Protein AF-A0A355RW90-F1 (afdb_monomer_lite)

Structure (mmCIF, N/CA/C/O backbone):
data_AF-A0A355RW90-F1
#
_entry.id   AF-A0A355RW90-F1
#
loop_
_atom_site.group_PDB
_atom_site.id
_atom_site.type_symbol
_atom_site.label_atom_id
_atom_site.label_alt_id
_atom_site.label_comp_id
_atom_site.label_asym_id
_atom_site.label_entity_id
_atom_site.label_seq_id
_atom_site.pdbx_PDB_ins_code
_atom_site.Cartn_x
_atom_site.Cartn_y
_atom_site.Cartn_z
_atom_site.occupancy
_atom_site.B_iso_or_equiv
_atom_site.auth_seq_id
_atom_site.auth_comp_id
_atom_site.auth_asym_id
_atom_site.auth_atom_id
_atom_site.pdbx_PDB_model_num
ATOM 1 N N . MET A 1 1 ? -19.356 8.443 -15.889 1.00 43.44 1 MET A N 1
ATOM 2 C CA . MET A 1 1 ? -18.859 8.006 -14.572 1.00 43.44 1 MET A CA 1
ATOM 3 C C . MET A 1 1 ? -17.449 8.541 -14.524 1.00 43.44 1 MET A C 1
ATOM 5 O O . MET A 1 1 ? -16.772 8.374 -15.529 1.00 43.44 1 MET A O 1
ATOM 9 N N . ASP A 1 2 ? -17.095 9.318 -13.502 1.00 48.31 2 ASP A N 1
ATOM 10 C CA . ASP A 1 2 ? -15.717 9.798 -13.361 1.00 48.31 2 ASP A CA 1
ATOM 11 C C . ASP A 1 2 ? -14.813 8.568 -13.271 1.00 48.31 2 ASP A C 1
ATOM 13 O O . ASP A 1 2 ? -14.988 7.751 -12.368 1.00 48.31 2 ASP A O 1
ATOM 17 N N . ASP A 1 3 ? -13.936 8.394 -14.258 1.00 54.47 3 ASP A N 1
ATOM 18 C CA . ASP A 1 3 ? -12.866 7.400 -14.214 1.00 54.47 3 ASP A CA 1
ATOM 19 C C . ASP A 1 3 ? -11.946 7.796 -13.054 1.00 54.47 3 ASP A C 1
ATOM 21 O O . ASP A 1 3 ? -11.122 8.703 -13.179 1.00 54.47 3 ASP A O 1
ATOM 25 N N . MET A 1 4 ? -12.146 7.182 -11.888 1.00 74.62 4 MET A N 1
ATOM 26 C CA . MET A 1 4 ? -11.221 7.306 -10.769 1.00 74.62 4 MET A CA 1
ATOM 27 C C . MET A 1 4 ? -10.007 6.438 -11.085 1.00 74.62 4 MET A C 1
ATOM 29 O O . MET A 1 4 ? -10.101 5.212 -11.131 1.00 74.62 4 MET A O 1
ATOM 33 N N . GLY A 1 5 ? -8.882 7.090 -11.365 1.00 86.81 5 GLY A N 1
ATOM 34 C CA . GLY A 1 5 ? -7.652 6.422 -11.760 1.00 86.81 5 GLY A CA 1
ATOM 35 C C . GLY A 1 5 ? -6.455 6.855 -10.930 1.00 86.81 5 GLY A C 1
ATOM 36 O O . GLY A 1 5 ? -6.422 7.953 -10.372 1.00 86.81 5 GLY A O 1
ATOM 37 N N . VAL A 1 6 ? -5.463 5.975 -10.873 1.00 93.75 6 VAL A N 1
ATOM 38 C CA . VAL A 1 6 ? -4.170 6.205 -10.232 1.00 93.75 6 VAL A CA 1
ATOM 39 C C . VAL A 1 6 ? -3.110 6.344 -11.308 1.00 93.75 6 VAL A C 1
ATOM 41 O O . VAL A 1 6 ? -2.983 5.486 -12.178 1.00 93.75 6 VAL A O 1
ATOM 44 N N . VAL A 1 7 ? -2.319 7.411 -11.217 1.00 94.81 7 VAL A N 1
ATOM 45 C CA . VAL A 1 7 ? -1.156 7.625 -12.080 1.00 94.81 7 VAL A CA 1
ATOM 46 C C . VAL A 1 7 ? 0.095 7.203 -11.325 1.00 94.81 7 VAL A C 1
ATOM 48 O O . VAL A 1 7 ? 0.410 7.764 -10.275 1.00 94.81 7 VAL A O 1
ATOM 51 N N . ILE A 1 8 ? 0.833 6.242 -11.874 1.00 96.19 8 ILE A N 1
ATOM 52 C CA . ILE A 1 8 ? 2.101 5.794 -11.300 1.00 96.19 8 ILE A CA 1
ATOM 53 C C . ILE A 1 8 ? 3.242 6.531 -11.984 1.00 96.19 8 ILE A C 1
ATOM 55 O O . ILE A 1 8 ? 3.401 6.493 -13.206 1.00 96.19 8 ILE A O 1
ATOM 59 N N . MET A 1 9 ? 4.068 7.181 -11.170 1.00 95.81 9 MET A N 1
ATOM 60 C CA . MET A 1 9 ? 5.252 7.898 -11.624 1.00 95.81 9 MET A CA 1
ATOM 61 C C . MET A 1 9 ? 6.529 7.250 -11.095 1.00 95.81 9 MET A C 1
ATOM 63 O O . MET A 1 9 ? 6.586 6.749 -9.974 1.00 95.81 9 MET A O 1
ATOM 67 N N . GLU A 1 10 ? 7.582 7.308 -11.897 1.00 95.25 10 GLU A N 1
ATOM 68 C CA . GLU A 1 10 ? 8.940 6.942 -11.517 1.00 95.25 10 GLU A CA 1
ATOM 69 C C . GLU A 1 10 ? 9.552 8.028 -10.624 1.00 95.25 10 GLU A C 1
ATOM 71 O O . GLU A 1 10 ? 9.623 9.202 -11.009 1.00 95.25 10 GLU A O 1
ATOM 76 N N . LYS A 1 11 ? 10.032 7.631 -9.447 1.00 94.50 11 LYS A N 1
ATOM 77 C CA . LYS A 1 11 ? 10.751 8.480 -8.499 1.00 94.50 11 LYS A CA 1
ATOM 78 C C . LYS A 1 11 ? 12.251 8.343 -8.730 1.00 94.50 11 LYS A C 1
ATOM 80 O O . LYS A 1 11 ? 12.814 7.255 -8.628 1.00 94.50 11 LYS A O 1
ATOM 85 N N . ASP A 1 12 ? 12.908 9.460 -9.018 1.00 87.94 12 ASP A N 1
ATOM 86 C CA . ASP A 1 12 ? 14.355 9.494 -9.193 1.00 87.94 12 ASP A CA 1
ATOM 87 C C . ASP A 1 12 ? 15.044 9.268 -7.829 1.00 87.94 12 ASP A C 1
ATOM 89 O O . ASP A 1 12 ? 14.819 10.041 -6.891 1.00 87.94 12 ASP A O 1
ATOM 93 N N . PRO A 1 13 ? 15.910 8.248 -7.689 1.00 78.81 13 PRO A N 1
ATOM 94 C CA . PRO A 1 13 ? 16.509 7.899 -6.401 1.00 78.81 13 PRO A CA 1
ATOM 95 C C . PRO A 1 13 ? 17.572 8.902 -5.926 1.00 78.81 13 PRO A C 1
ATOM 97 O O . PRO A 1 13 ? 17.932 8.907 -4.753 1.00 78.81 13 PRO A O 1
ATOM 100 N N . LYS A 1 14 ? 18.106 9.748 -6.817 1.00 81.81 14 LYS A N 1
ATOM 101 C CA . LYS A 1 14 ? 19.135 10.748 -6.487 1.00 81.81 14 LYS A CA 1
ATOM 102 C C . LYS A 1 14 ? 18.522 12.053 -6.003 1.00 81.81 14 LYS A C 1
ATOM 104 O O . LYS A 1 14 ? 19.100 12.714 -5.147 1.00 81.81 14 LYS A O 1
ATOM 109 N N . THR A 1 15 ? 17.403 12.454 -6.598 1.00 85.69 15 THR A N 1
ATOM 110 C CA . THR A 1 15 ? 16.746 13.739 -6.310 1.00 85.69 15 THR A CA 1
ATOM 111 C C . THR A 1 15 ? 15.516 13.594 -5.421 1.00 85.69 15 THR A C 1
ATOM 113 O O . THR A 1 15 ? 15.093 14.575 -4.816 1.00 85.69 15 THR A O 1
ATOM 116 N N . GLY A 1 16 ? 14.938 12.393 -5.339 1.00 84.38 16 GLY A N 1
ATOM 117 C CA . GLY A 1 16 ? 13.686 12.121 -4.634 1.00 84.38 16 GLY A CA 1
ATOM 118 C C . GLY A 1 16 ? 12.439 12.646 -5.352 1.00 84.38 16 GLY A C 1
ATO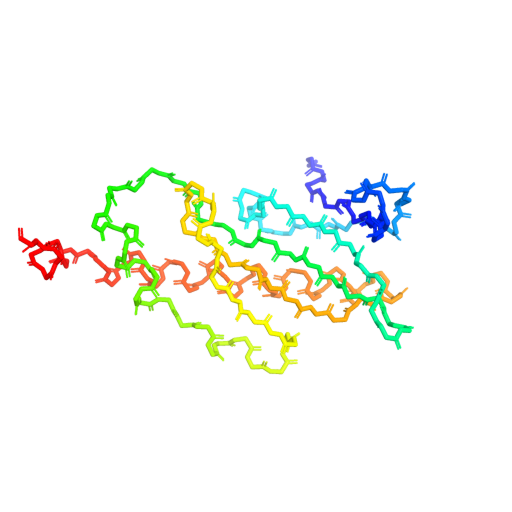M 119 O O . GLY A 1 16 ? 11.341 12.518 -4.812 1.00 84.38 16 GLY A O 1
ATOM 120 N N . LEU A 1 17 ? 12.587 13.232 -6.545 1.00 88.56 17 LEU A N 1
ATOM 121 C CA . LEU A 1 17 ? 11.499 13.838 -7.309 1.00 88.56 17 LEU A CA 1
ATOM 122 C C . LEU A 1 17 ? 10.831 12.823 -8.240 1.00 88.56 17 LEU A C 1
ATOM 124 O O . LEU A 1 17 ? 11.486 11.934 -8.787 1.00 88.56 17 LEU A O 1
ATOM 128 N N . LEU A 1 18 ? 9.527 12.999 -8.463 1.00 91.56 18 LEU A N 1
ATOM 129 C CA . LEU A 1 18 ? 8.808 12.292 -9.521 1.00 91.56 18 LEU A CA 1
ATOM 130 C C . LEU A 1 18 ? 9.268 12.825 -10.880 1.00 91.56 18 LEU A C 1
ATOM 132 O O . LEU A 1 18 ? 9.381 14.036 -11.077 1.00 91.56 18 LEU A O 1
ATOM 136 N N . SER A 1 19 ? 9.572 11.914 -11.797 1.00 87.75 19 SER A N 1
ATOM 137 C CA . SER A 1 19 ? 10.307 12.224 -13.026 1.00 87.75 19 SER A CA 1
ATOM 138 C C . SER A 1 19 ? 9.511 11.930 -14.294 1.00 87.75 19 SER A C 1
ATOM 140 O O . SER A 1 19 ? 9.494 12.749 -15.214 1.00 87.75 19 SER A O 1
ATOM 142 N N . ARG A 1 20 ? 8.852 10.768 -14.351 1.00 90.12 20 ARG A N 1
ATOM 143 C CA . ARG A 1 20 ? 8.192 10.254 -15.551 1.00 90.12 20 ARG A CA 1
ATOM 144 C C . ARG A 1 20 ? 6.958 9.437 -15.189 1.00 90.12 20 ARG A C 1
ATOM 146 O O . ARG A 1 20 ? 7.024 8.592 -14.305 1.00 90.12 20 ARG A O 1
ATOM 153 N N . GLU A 1 21 ? 5.86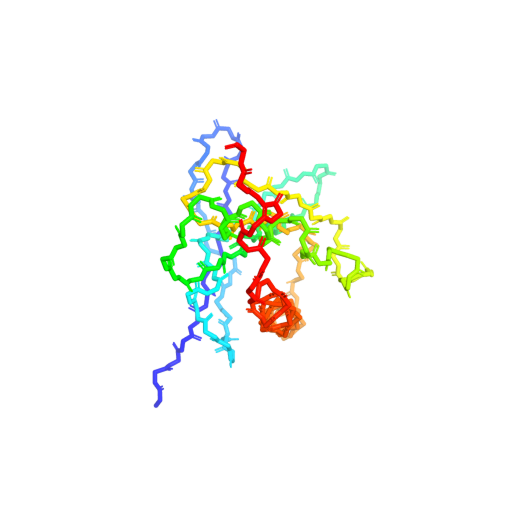6 9.655 -15.910 1.00 94.56 21 GLU A N 1
ATOM 154 C CA . GLU A 1 21 ? 4.677 8.801 -15.856 1.00 94.56 21 GLU A CA 1
ATOM 155 C C . GLU A 1 21 ? 4.966 7.436 -16.490 1.00 94.56 21 GLU A C 1
ATOM 157 O O . GLU A 1 21 ? 5.515 7.359 -17.592 1.00 94.56 21 GLU A O 1
ATOM 162 N N . LEU A 1 22 ? 4.620 6.367 -15.773 1.00 95.00 22 LEU A N 1
ATOM 163 C CA . LEU A 1 22 ? 4.761 4.988 -16.236 1.00 95.00 22 LEU A CA 1
ATOM 164 C C . LEU A 1 22 ? 3.435 4.400 -16.718 1.00 95.00 22 LEU A C 1
ATOM 166 O O . LEU A 1 22 ? 3.453 3.567 -17.614 1.00 95.00 22 LEU A O 1
ATOM 170 N N . GLY A 1 23 ? 2.313 4.836 -16.144 1.00 93.62 23 GLY A N 1
ATOM 171 C CA . GLY A 1 23 ? 0.982 4.395 -16.543 1.00 93.62 23 GLY A CA 1
ATOM 172 C C . GLY A 1 23 ? -0.118 5.028 -15.697 1.00 93.62 23 GLY A C 1
ATOM 173 O O . GLY A 1 23 ? 0.149 5.603 -14.636 1.00 93.62 23 GLY A O 1
ATOM 174 N N . SER A 1 24 ? -1.349 4.895 -16.182 1.00 94.38 24 SER A N 1
ATOM 175 C CA . SER A 1 24 ? -2.573 5.324 -15.512 1.00 94.38 24 SER A CA 1
ATOM 176 C C . SER A 1 24 ? -3.553 4.157 -15.499 1.00 94.38 24 SER A C 1
ATOM 178 O O . SER A 1 24 ? -3.796 3.557 -16.546 1.00 94.38 24 SER A O 1
ATOM 180 N N . TYR A 1 25 ? -4.084 3.834 -14.324 1.00 95.81 25 TYR A N 1
ATOM 181 C CA . TYR A 1 25 ? -4.849 2.610 -14.083 1.00 95.81 25 TYR A CA 1
ATOM 182 C C . TYR A 1 25 ? -6.197 2.931 -13.456 1.00 95.81 25 TYR A C 1
ATOM 184 O O . TYR A 1 25 ? -6.282 3.806 -12.591 1.00 95.81 25 TYR A O 1
ATOM 192 N N . HIS A 1 26 ? -7.243 2.214 -13.859 1.00 95.44 26 HIS A N 1
ATOM 193 C CA . HIS A 1 26 ? -8.575 2.358 -13.289 1.00 95.44 26 HIS A CA 1
ATOM 194 C C . HIS A 1 26 ? -8.675 1.656 -11.931 1.00 95.44 26 HIS A C 1
ATOM 196 O O . HIS A 1 26 ? -8.292 0.493 -11.777 1.00 95.44 26 HIS A O 1
ATOM 202 N N . ILE A 1 27 ? -9.243 2.346 -10.942 1.00 94.75 27 ILE A N 1
ATOM 203 C CA . ILE A 1 27 ? -9.419 1.817 -9.591 1.00 94.75 27 ILE A CA 1
ATOM 204 C C . ILE A 1 27 ? -10.904 1.627 -9.288 1.00 94.75 27 ILE A C 1
ATOM 206 O O . ILE A 1 27 ? -11.703 2.556 -9.351 1.00 94.75 27 ILE A O 1
ATOM 210 N N . ASN A 1 28 ? -11.261 0.403 -8.898 1.00 93.56 28 ASN A N 1
ATOM 211 C CA . ASN A 1 28 ? -12.626 0.003 -8.548 1.00 93.56 28 ASN A CA 1
ATOM 212 C C . ASN A 1 28 ? -12.954 0.190 -7.053 1.00 93.56 28 ASN A C 1
ATOM 214 O O . ASN A 1 28 ? -14.056 -0.147 -6.614 1.00 93.56 28 ASN A O 1
ATOM 218 N N . TYR A 1 29 ? -11.997 0.682 -6.265 1.00 92.19 29 TYR A N 1
ATOM 219 C CA . TYR A 1 29 ? -12.097 0.886 -4.819 1.00 92.19 29 TYR A CA 1
ATOM 220 C C . TYR A 1 29 ? -11.963 2.370 -4.455 1.00 92.19 29 TYR A C 1
ATOM 222 O O . TYR A 1 29 ? -11.767 3.224 -5.316 1.00 92.19 29 TYR A O 1
ATOM 230 N N . ASP A 1 30 ? -12.116 2.689 -3.171 1.00 92.38 30 ASP A N 1
ATOM 231 C CA . ASP A 1 30 ? -11.963 4.059 -2.687 1.00 92.38 30 ASP A CA 1
ATOM 232 C C . ASP A 1 30 ? -10.507 4.525 -2.843 1.00 92.38 30 ASP A C 1
ATOM 234 O O . ASP A 1 30 ? -9.604 3.958 -2.229 1.00 92.38 30 ASP A O 1
ATOM 238 N N . LEU A 1 31 ? -10.281 5.568 -3.649 1.00 92.88 31 LEU A N 1
ATOM 239 C CA . LEU A 1 31 ? -8.957 6.166 -3.844 1.00 92.88 31 LEU A CA 1
ATOM 240 C C . LEU A 1 31 ? -8.363 6.733 -2.548 1.00 92.88 31 LEU A C 1
ATOM 242 O O . LEU A 1 31 ? -7.146 6.843 -2.454 1.00 92.88 31 LEU A O 1
ATOM 246 N N . ASN A 1 32 ? -9.184 7.049 -1.539 1.00 94.88 32 ASN A N 1
ATOM 247 C CA . ASN A 1 32 ? -8.693 7.512 -0.236 1.00 94.88 32 ASN A CA 1
ATOM 248 C C . ASN A 1 32 ? -7.978 6.413 0.568 1.00 94.88 32 ASN A C 1
ATOM 250 O O . ASN A 1 32 ? -7.456 6.695 1.642 1.00 94.88 32 ASN A O 1
ATOM 254 N N . LEU A 1 33 ? -7.967 5.171 0.073 1.00 96.38 33 LEU A N 1
ATOM 255 C CA . LEU A 1 33 ? -7.146 4.088 0.612 1.00 96.38 33 LEU A CA 1
ATOM 256 C C . LEU A 1 33 ? -5.681 4.178 0.164 1.00 96.38 33 LEU A C 1
ATOM 258 O O . LEU A 1 33 ? -4.860 3.419 0.666 1.00 96.38 33 LEU A O 1
ATOM 262 N N . ILE A 1 34 ? -5.343 5.083 -0.761 1.00 96.88 34 ILE A N 1
ATOM 263 C CA . ILE A 1 34 ? -3.975 5.312 -1.234 1.00 96.88 34 ILE A CA 1
ATOM 264 C C . ILE A 1 34 ? -3.523 6.699 -0.777 1.00 96.88 34 ILE A C 1
ATOM 266 O O . ILE A 1 34 ? -4.054 7.709 -1.235 1.00 96.88 34 ILE A O 1
ATOM 270 N N . ASP A 1 35 ? -2.503 6.755 0.079 1.00 95.69 35 ASP A N 1
ATOM 271 C CA . ASP A 1 35 ? -1.841 8.013 0.458 1.00 95.69 35 ASP A CA 1
ATOM 272 C C . ASP A 1 35 ? -0.902 8.494 -0.659 1.00 95.69 35 ASP A C 1
ATOM 274 O O . ASP A 1 35 ? -0.975 9.628 -1.139 1.00 95.69 35 ASP A O 1
ATOM 278 N N . LYS A 1 36 ? -0.015 7.606 -1.117 1.00 94.69 36 LYS A N 1
ATOM 279 C CA . LYS A 1 36 ? 0.947 7.889 -2.186 1.00 94.69 36 LYS A CA 1
ATOM 280 C C . LYS A 1 36 ? 1.387 6.611 -2.882 1.00 94.69 36 LYS A C 1
ATOM 282 O O . LYS A 1 36 ? 1.483 5.555 -2.268 1.00 94.69 36 LYS A O 1
ATOM 287 N N . ILE A 1 37 ? 1.706 6.719 -4.167 1.00 97.19 37 ILE A N 1
ATOM 288 C CA . ILE A 1 37 ? 2.215 5.604 -4.965 1.00 97.19 37 ILE A CA 1
ATOM 289 C C . ILE A 1 37 ? 3.256 6.087 -5.971 1.00 97.19 37 ILE A C 1
ATOM 291 O O . ILE A 1 37 ? 3.084 7.117 -6.626 1.00 97.19 37 ILE A O 1
ATOM 295 N N . PHE A 1 38 ? 4.368 5.365 -6.076 1.00 97.31 38 PHE A N 1
ATOM 296 C CA . PHE A 1 38 ? 5.441 5.656 -7.027 1.00 97.31 38 PHE A CA 1
ATOM 297 C C . PHE A 1 38 ? 6.310 4.424 -7.276 1.00 97.31 38 PHE A C 1
ATOM 299 O O . PHE A 1 38 ? 6.328 3.485 -6.487 1.00 97.31 38 PHE A O 1
ATOM 306 N N . VAL A 1 39 ? 7.084 4.444 -8.358 1.00 97.50 39 VAL A N 1
ATOM 307 C CA . VAL A 1 39 ? 8.042 3.381 -8.686 1.00 97.50 39 VAL A CA 1
ATOM 308 C C . VAL A 1 39 ? 9.468 3.831 -8.409 1.00 97.50 39 VAL A C 1
ATOM 310 O O . VAL A 1 39 ? 9.860 4.929 -8.800 1.00 97.50 39 VAL A O 1
ATOM 313 N N . THR A 1 40 ? 10.259 2.971 -7.778 1.00 95.69 40 THR A N 1
ATOM 314 C CA . THR A 1 40 ? 11.714 3.105 -7.644 1.00 95.69 40 THR A CA 1
ATOM 315 C C . THR A 1 40 ? 12.417 2.061 -8.502 1.00 95.69 40 THR A C 1
ATOM 317 O O . THR A 1 40 ? 11.855 1.017 -8.828 1.00 95.69 40 THR A O 1
ATOM 320 N N . PHE A 1 41 ? 13.659 2.350 -8.894 1.00 92.00 41 PHE A N 1
ATOM 321 C CA . PHE A 1 41 ? 14.508 1.387 -9.588 1.00 92.00 41 PHE A CA 1
ATOM 322 C C . PHE A 1 41 ? 15.543 0.817 -8.621 1.00 92.00 41 PHE A C 1
ATOM 324 O O . PHE A 1 41 ? 16.458 1.524 -8.192 1.00 92.00 41 PHE A O 1
ATOM 331 N N . GLU A 1 42 ? 15.399 -0.457 -8.282 1.00 90.69 42 GLU A N 1
ATOM 332 C CA . GLU A 1 42 ? 16.187 -1.135 -7.259 1.00 90.69 42 GLU A CA 1
ATOM 333 C C . GLU A 1 42 ? 16.799 -2.401 -7.832 1.00 90.69 42 GLU A C 1
ATOM 335 O O . GLU A 1 42 ? 16.113 -3.231 -8.409 1.00 90.69 42 GLU A O 1
ATOM 340 N N . ASN A 1 43 ? 18.122 -2.534 -7.720 1.00 88.19 43 ASN A N 1
ATOM 341 C CA . ASN A 1 43 ? 18.872 -3.696 -8.214 1.00 88.19 43 ASN A CA 1
ATOM 342 C C . ASN A 1 43 ? 18.631 -4.080 -9.690 1.00 88.19 43 ASN A C 1
ATOM 344 O O . ASN A 1 43 ? 18.979 -5.185 -10.091 1.00 88.19 43 ASN A O 1
ATOM 348 N N . GLY A 1 44 ? 18.119 -3.169 -10.522 1.00 88.50 44 GLY A N 1
ATOM 349 C CA . GLY A 1 44 ? 17.794 -3.465 -11.920 1.00 88.50 44 GLY A CA 1
ATOM 350 C C . GLY A 1 44 ? 16.302 -3.653 -12.202 1.00 88.50 44 GLY A C 1
ATOM 351 O O . GLY A 1 44 ? 15.937 -3.816 -13.365 1.00 88.50 44 GLY A O 1
ATOM 352 N N . GLU A 1 45 ? 15.457 -3.608 -11.175 1.00 93.19 45 GLU A N 1
ATOM 353 C CA . GLU A 1 45 ? 14.028 -3.906 -11.243 1.00 93.19 45 GLU A CA 1
ATOM 354 C C . GLU A 1 45 ? 13.197 -2.689 -10.821 1.00 93.19 45 GLU A C 1
ATOM 356 O O . GLU A 1 45 ? 13.634 -1.844 -10.036 1.00 93.19 45 GLU A O 1
ATOM 361 N N . LYS A 1 46 ? 11.997 -2.565 -11.394 1.00 95.56 46 LYS A N 1
ATOM 362 C CA . LYS A 1 46 ? 11.042 -1.510 -11.051 1.00 95.56 46 LYS A CA 1
ATOM 363 C C . LYS A 1 46 ? 10.160 -2.006 -9.911 1.00 95.56 46 LYS A C 1
ATOM 365 O O . LYS A 1 46 ? 9.363 -2.918 -10.116 1.00 95.56 46 LYS A O 1
ATOM 370 N N . ILE A 1 47 ? 10.268 -1.373 -8.751 1.00 97.56 47 ILE A N 1
ATOM 371 C CA . ILE A 1 47 ? 9.475 -1.705 -7.569 1.00 97.56 47 ILE A CA 1
ATOM 372 C C . ILE A 1 47 ? 8.442 -0.612 -7.342 1.00 97.56 47 ILE A C 1
ATOM 374 O O . ILE A 1 47 ? 8.779 0.569 -7.255 1.00 97.56 47 ILE A O 1
ATOM 378 N N . VAL A 1 48 ? 7.178 -1.005 -7.257 1.00 98.19 48 VAL A N 1
ATOM 379 C CA . VAL A 1 48 ? 6.073 -0.135 -6.860 1.00 98.19 48 VAL A CA 1
ATOM 380 C C . VAL A 1 48 ? 6.110 -0.000 -5.347 1.00 98.19 48 VAL A C 1
ATOM 382 O O . VAL A 1 48 ? 6.235 -0.993 -4.639 1.00 98.19 48 VAL A O 1
ATOM 385 N N . ASN A 1 49 ? 6.019 1.234 -4.870 1.00 98.00 49 ASN A N 1
ATOM 386 C CA . ASN A 1 49 ? 5.898 1.596 -3.467 1.00 98.00 49 ASN A CA 1
ATOM 387 C C . ASN A 1 49 ? 4.531 2.259 -3.322 1.00 98.00 49 ASN A C 1
ATOM 389 O O . ASN A 1 49 ? 4.348 3.389 -3.779 1.00 98.00 49 ASN A O 1
ATOM 393 N N . GLU A 1 50 ? 3.577 1.531 -2.761 1.00 98.00 50 GLU A N 1
ATOM 394 C CA . GLU A 1 50 ? 2.200 1.965 -2.550 1.00 98.00 50 GLU A CA 1
ATOM 395 C C . GLU A 1 50 ? 1.952 2.107 -1.052 1.00 98.00 50 GLU A C 1
ATOM 397 O O . GLU A 1 50 ? 2.164 1.172 -0.289 1.00 98.00 50 GLU A O 1
ATOM 402 N N . TYR A 1 51 ? 1.523 3.288 -0.626 1.00 98.19 51 TYR A N 1
ATOM 403 C CA . TYR A 1 51 ? 1.186 3.560 0.762 1.00 98.19 51 TYR A CA 1
ATOM 404 C C . TYR A 1 51 ? -0.316 3.422 0.923 1.00 98.19 51 TYR A C 1
ATOM 406 O O . TYR A 1 51 ? -1.081 4.288 0.489 1.00 98.19 51 TYR A O 1
ATOM 414 N N . LEU A 1 52 ? -0.713 2.313 1.532 1.00 98.19 52 LEU A N 1
ATOM 415 C CA . LEU A 1 52 ? -2.098 2.016 1.847 1.00 98.19 52 LEU A CA 1
ATOM 416 C C . LEU A 1 52 ? -2.444 2.647 3.183 1.00 98.19 52 LEU A C 1
ATOM 418 O O . LEU A 1 52 ? -1.764 2.381 4.170 1.00 98.19 52 LEU A O 1
ATOM 422 N N . THR A 1 53 ? -3.470 3.488 3.215 1.00 97.69 53 THR A N 1
ATOM 423 C CA . THR A 1 53 ? -3.839 4.262 4.401 1.00 97.69 53 THR A CA 1
ATOM 424 C C . THR A 1 53 ? -5.261 3.973 4.853 1.00 97.69 53 THR A C 1
ATOM 426 O O . THR A 1 53 ? -6.115 3.508 4.099 1.00 97.69 53 THR A O 1
ATOM 429 N N . THR A 1 54 ? -5.529 4.306 6.108 1.00 96.31 54 THR A N 1
ATOM 430 C CA . THR A 1 54 ? -6.856 4.243 6.709 1.00 96.31 54 THR A CA 1
ATOM 431 C C . THR A 1 54 ? -7.534 5.616 6.659 1.00 96.31 54 THR A C 1
ATOM 433 O O . THR A 1 54 ? -7.208 6.505 7.447 1.00 96.31 54 THR A O 1
ATOM 436 N N . PRO A 1 55 ? -8.499 5.858 5.755 1.00 93.69 55 PRO A N 1
ATOM 437 C CA . PRO A 1 55 ? -9.227 7.118 5.739 1.00 93.69 55 PRO A CA 1
ATOM 438 C C . PRO A 1 55 ? -10.156 7.204 6.954 1.00 93.69 55 PRO A C 1
ATOM 440 O O . PRO A 1 55 ? -11.010 6.344 7.173 1.00 93.69 55 PRO A O 1
ATOM 443 N N . GLY A 1 56 ? -10.008 8.265 7.740 1.00 91.44 56 GLY A N 1
ATOM 444 C CA . GLY A 1 56 ? -10.791 8.475 8.951 1.00 91.44 56 GLY A CA 1
ATOM 445 C C . GLY A 1 56 ? -10.089 9.387 9.947 1.00 91.44 56 GLY A C 1
ATOM 446 O O . GLY A 1 56 ? -8.997 9.891 9.685 1.00 91.44 56 GLY A O 1
ATOM 447 N N . GLU A 1 57 ? -10.749 9.589 11.083 1.00 92.88 57 GLU A N 1
ATOM 448 C CA . GLU A 1 57 ? -10.178 10.223 12.268 1.00 92.88 57 GLU A CA 1
ATOM 449 C C . GLU A 1 57 ? -10.146 9.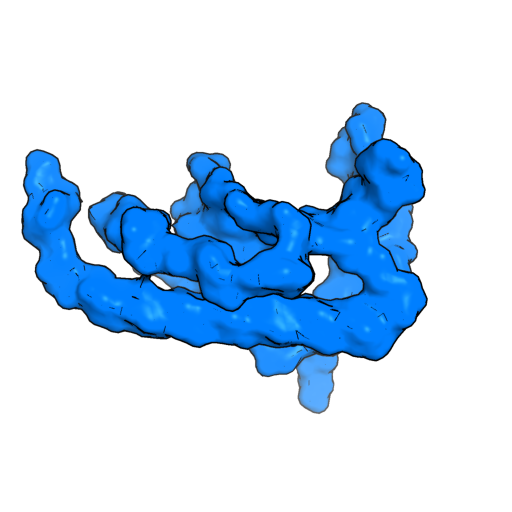178 13.379 1.00 92.88 57 GLU A C 1
ATOM 451 O O . GLU A 1 57 ? -11.185 8.609 13.724 1.00 92.88 57 GLU A O 1
ATOM 456 N N . PHE A 1 58 ? -8.962 8.938 13.930 1.00 93.19 58 PHE A N 1
ATOM 457 C CA . PHE A 1 58 ? -8.738 7.940 14.967 1.00 93.19 58 PHE A CA 1
ATOM 458 C C . PHE A 1 58 ? -8.170 8.617 16.205 1.00 93.19 58 PHE A C 1
ATOM 460 O O . PHE A 1 58 ? -7.322 9.506 16.117 1.00 93.19 58 PHE A O 1
ATOM 467 N N . LYS A 1 59 ? -8.635 8.201 17.379 1.00 92.88 59 LYS A N 1
ATOM 468 C CA . LYS A 1 59 ? -7.949 8.526 18.632 1.00 92.88 59 LYS A CA 1
ATOM 469 C C . LYS A 1 59 ? -6.629 7.762 18.703 1.00 92.88 59 LYS A C 1
ATOM 471 O O . LYS A 1 59 ? -6.502 6.697 18.109 1.00 92.88 59 LYS A O 1
ATOM 476 N N . ASP A 1 60 ? -5.704 8.225 19.539 1.00 91.50 60 ASP A N 1
ATOM 477 C CA . ASP A 1 60 ? -4.409 7.565 19.759 1.00 91.50 60 ASP A CA 1
ATOM 478 C C . ASP A 1 60 ? -4.548 6.068 20.087 1.00 91.50 60 ASP A C 1
ATOM 480 O O . ASP A 1 60 ? -3.748 5.249 19.646 1.00 91.50 60 ASP A O 1
ATOM 484 N N . TRP A 1 61 ? -5.578 5.677 20.845 1.00 94.06 61 TRP A N 1
ATOM 485 C CA . TRP A 1 61 ? -5.798 4.264 21.159 1.00 94.06 61 TRP A CA 1
ATOM 486 C C . TRP A 1 61 ? -6.297 3.462 19.950 1.00 94.06 61 TRP A C 1
ATOM 488 O O . TRP A 1 61 ? -5.876 2.324 19.777 1.00 94.06 61 TRP A O 1
ATOM 498 N N . GLU A 1 62 ? -7.154 4.045 19.105 1.00 95.00 62 GLU A N 1
ATOM 499 C CA . GLU A 1 62 ? -7.646 3.402 17.878 1.00 95.00 62 GLU A CA 1
ATOM 500 C C . GLU A 1 62 ? -6.503 3.245 16.879 1.00 95.00 62 GLU A C 1
ATOM 502 O O . GLU A 1 62 ? -6.381 2.196 16.263 1.00 95.00 62 GLU A O 1
ATOM 507 N N . PHE A 1 63 ? -5.630 4.251 16.781 1.00 94.50 63 PHE A N 1
ATOM 508 C CA . PHE A 1 63 ? -4.421 4.211 15.962 1.00 94.50 63 PHE A CA 1
ATOM 509 C C . PHE A 1 63 ? -3.543 2.999 16.310 1.00 94.50 63 PHE A C 1
ATOM 511 O O . PHE A 1 63 ? -3.236 2.190 15.438 1.00 94.50 63 PHE A O 1
ATOM 518 N N . ASN A 1 64 ? -3.203 2.835 17.593 1.00 93.88 64 ASN A N 1
ATOM 519 C CA . ASN A 1 64 ? -2.391 1.704 18.054 1.00 93.88 64 ASN A CA 1
ATOM 520 C C . ASN A 1 64 ? -3.121 0.364 17.875 1.00 93.88 64 ASN A C 1
ATOM 522 O O . ASN A 1 64 ? -2.533 -0.604 17.405 1.00 93.88 64 ASN A O 1
ATOM 526 N N . ALA A 1 65 ? -4.419 0.315 18.193 1.00 96.12 65 ALA A N 1
ATOM 527 C CA . ALA A 1 65 ? -5.210 -0.903 18.051 1.00 96.12 65 ALA A CA 1
ATOM 528 C C . ALA A 1 65 ? -5.342 -1.359 16.591 1.00 96.12 65 ALA A C 1
ATOM 530 O O . ALA A 1 65 ? -5.398 -2.560 16.334 1.00 96.12 65 ALA A O 1
ATOM 531 N N . ILE A 1 66 ? -5.392 -0.425 15.634 1.00 97.12 66 ILE A N 1
ATOM 532 C CA . ILE A 1 66 ? -5.414 -0.746 14.205 1.00 97.12 66 ILE A CA 1
ATOM 533 C C . ILE A 1 66 ? -4.124 -1.462 13.809 1.00 97.12 66 ILE A C 1
ATOM 535 O O . ILE A 1 66 ? -4.222 -2.544 13.238 1.00 97.12 66 ILE A O 1
ATOM 539 N N . TYR A 1 67 ? -2.952 -0.913 14.143 1.00 96.38 67 TYR A N 1
ATOM 540 C CA . TYR A 1 67 ? -1.671 -1.556 13.830 1.00 96.38 67 TYR A CA 1
ATOM 541 C C . TYR A 1 67 ? -1.543 -2.938 14.478 1.00 96.38 67 TYR A C 1
ATOM 543 O O . TYR A 1 67 ? -1.305 -3.918 13.780 1.00 96.38 67 TYR A O 1
ATOM 551 N N . ASP A 1 68 ? -1.843 -3.051 15.775 1.00 95.81 68 ASP A N 1
ATOM 552 C CA . ASP A 1 68 ? -1.759 -4.328 16.499 1.00 95.81 68 ASP A CA 1
ATOM 553 C C . ASP A 1 68 ? -2.694 -5.419 15.946 1.00 95.81 68 ASP A C 1
ATOM 555 O O . ASP A 1 68 ? -2.441 -6.614 16.117 1.00 95.81 68 ASP A O 1
ATOM 559 N N . THR A 1 69 ? -3.812 -5.019 15.334 1.00 96.94 69 THR A N 1
ATOM 560 C CA . THR A 1 69 ? -4.862 -5.942 14.877 1.00 96.94 69 THR A CA 1
ATOM 561 C C . THR A 1 69 ? -4.761 -6.269 13.386 1.00 96.94 69 THR A C 1
ATOM 563 O O . THR A 1 69 ? -5.320 -7.284 12.963 1.00 96.94 69 THR A O 1
ATOM 566 N N . TYR A 1 70 ? -4.103 -5.423 12.590 1.00 98.12 70 TYR A N 1
ATOM 567 C CA . TYR A 1 70 ? -4.045 -5.551 11.137 1.00 98.12 70 TYR A CA 1
ATOM 568 C C . TYR A 1 70 ? -3.194 -6.747 10.706 1.00 98.12 70 TYR A C 1
ATOM 570 O O . TYR A 1 70 ? -1.998 -6.819 10.987 1.00 98.12 70 TYR A O 1
ATOM 578 N N . ASP A 1 71 ? -3.802 -7.687 9.981 1.00 97.44 71 ASP A N 1
ATOM 579 C CA . ASP A 1 71 ? -3.092 -8.864 9.488 1.00 97.44 71 ASP A CA 1
ATOM 580 C C . ASP A 1 71 ? -2.376 -8.579 8.154 1.00 97.44 71 ASP A C 1
ATOM 582 O O . ASP A 1 71 ? -2.979 -8.587 7.080 1.00 97.44 71 ASP A O 1
ATOM 586 N N . MET A 1 72 ? -1.061 -8.348 8.214 1.00 95.88 72 MET A N 1
ATOM 587 C CA . MET A 1 72 ? -0.216 -8.168 7.025 1.00 95.88 72 MET A CA 1
ATOM 588 C C . MET A 1 72 ? 0.035 -9.476 6.250 1.00 95.88 72 MET A C 1
ATOM 590 O O . MET A 1 72 ? 0.428 -9.432 5.085 1.00 95.88 72 MET A O 1
ATOM 594 N N . GLU A 1 73 ? -0.218 -10.650 6.837 1.00 95.62 73 GLU A N 1
ATOM 595 C CA . GLU A 1 73 ? 0.028 -11.942 6.177 1.00 95.62 73 GLU A CA 1
ATOM 596 C C . GLU A 1 73 ? -1.041 -12.273 5.126 1.00 95.62 73 GLU A C 1
ATOM 598 O O . GLU A 1 73 ? -0.823 -13.133 4.267 1.00 95.62 73 GLU A O 1
ATOM 603 N N . ILE A 1 74 ? -2.184 -11.569 5.126 1.00 96.06 74 ILE A N 1
ATOM 604 C CA . ILE A 1 74 ? -3.267 -11.796 4.156 1.00 96.06 74 ILE A CA 1
ATOM 605 C C . ILE A 1 74 ? -2.789 -11.671 2.709 1.00 96.06 74 ILE A C 1
ATOM 607 O O . ILE A 1 74 ? -3.369 -12.308 1.832 1.00 96.06 74 ILE A O 1
ATOM 611 N N . TYR A 1 75 ? -1.750 -10.865 2.459 1.00 95.56 75 TYR A N 1
ATOM 612 C CA . TYR A 1 75 ? -1.236 -10.560 1.126 1.00 95.56 75 TYR A CA 1
ATOM 613 C C . TYR A 1 75 ? -0.434 -11.701 0.498 1.00 95.56 75 TYR A C 1
ATOM 615 O O . TYR A 1 75 ? -0.344 -11.751 -0.728 1.00 95.56 75 TYR A O 1
ATOM 623 N N . GLY A 1 76 ? 0.104 -12.629 1.297 1.00 94.00 76 GLY A N 1
ATOM 624 C CA . GLY A 1 76 ? 0.869 -13.780 0.812 1.00 94.00 76 GLY A CA 1
ATOM 625 C C . GLY A 1 76 ? 1.881 -13.422 -0.286 1.00 94.00 76 GLY A C 1
ATOM 626 O O . GLY A 1 76 ? 2.625 -12.452 -0.171 1.00 94.00 76 GLY A O 1
ATOM 627 N N . ASP A 1 77 ? 1.859 -14.181 -1.385 1.00 94.19 77 ASP A N 1
ATOM 628 C CA . ASP A 1 77 ? 2.765 -13.998 -2.532 1.00 94.19 77 ASP A CA 1
ATOM 629 C C . ASP A 1 77 ? 2.339 -12.863 -3.493 1.00 94.19 77 ASP A C 1
ATOM 631 O O . ASP A 1 77 ? 2.969 -12.654 -4.534 1.00 94.19 77 ASP A O 1
ATOM 635 N N . THR A 1 78 ? 1.257 -12.130 -3.200 1.00 94.50 78 THR A N 1
ATOM 636 C CA . THR A 1 78 ? 0.796 -11.015 -4.049 1.00 94.50 78 THR A CA 1
ATOM 637 C C . THR A 1 78 ? 1.786 -9.849 -4.011 1.00 94.50 78 THR A C 1
ATOM 639 O O . THR A 1 78 ? 1.954 -9.140 -5.011 1.00 94.50 78 THR A O 1
ATOM 642 N N . ILE A 1 79 ? 2.473 -9.661 -2.884 1.00 97.69 79 ILE A N 1
ATOM 643 C CA . ILE A 1 79 ? 3.403 -8.555 -2.636 1.00 97.69 79 ILE A CA 1
ATOM 644 C C . ILE A 1 79 ? 4.807 -9.082 -2.321 1.00 97.69 79 ILE A C 1
ATOM 646 O O . ILE A 1 79 ? 4.989 -10.251 -2.001 1.00 97.69 79 ILE A O 1
ATOM 650 N N . LEU A 1 80 ? 5.808 -8.208 -2.409 1.00 97.06 80 LEU A N 1
ATOM 651 C CA . LEU A 1 80 ? 7.178 -8.515 -1.989 1.00 97.06 80 LEU A CA 1
ATOM 652 C C . LEU A 1 80 ? 7.372 -8.264 -0.491 1.00 97.06 80 LEU A C 1
ATOM 654 O O . LEU A 1 80 ? 8.060 -9.030 0.179 1.00 97.06 80 LEU A O 1
ATOM 658 N N . SER A 1 81 ? 6.801 -7.172 0.022 1.00 97.12 81 SER A N 1
ATOM 659 C CA . SER A 1 81 ? 6.873 -6.811 1.439 1.00 97.12 81 SER A CA 1
ATOM 660 C C . SER A 1 81 ? 5.805 -5.791 1.825 1.00 97.12 81 SER A C 1
ATOM 662 O O . SER A 1 81 ? 5.325 -5.034 0.978 1.00 97.12 81 SER A O 1
ATOM 664 N N . MET A 1 82 ? 5.508 -5.729 3.120 1.00 97.69 82 MET A N 1
ATOM 665 C CA . MET A 1 82 ? 4.682 -4.707 3.758 1.00 97.69 82 MET A CA 1
ATOM 666 C C . MET A 1 82 ? 5.348 -4.278 5.064 1.00 97.69 82 MET A C 1
ATOM 668 O O . MET A 1 82 ? 5.853 -5.130 5.794 1.00 97.69 82 MET A O 1
ATOM 672 N N . GLU A 1 83 ? 5.374 -2.979 5.340 1.00 97.31 83 GLU A N 1
ATOM 673 C CA . GLU A 1 83 ? 5.877 -2.417 6.598 1.00 97.31 83 GLU A CA 1
ATOM 674 C C . GLU A 1 83 ? 5.011 -1.236 7.045 1.00 97.31 83 GLU A C 1
ATOM 676 O O . GLU A 1 83 ? 4.395 -0.569 6.214 1.00 97.31 83 GLU A O 1
ATOM 681 N N . GLU A 1 84 ? 4.937 -0.999 8.352 1.00 97.44 84 GLU A N 1
ATOM 682 C CA . GLU A 1 84 ? 4.207 0.130 8.939 1.00 97.44 84 GLU A CA 1
ATOM 683 C C . GLU A 1 84 ? 4.933 1.453 8.646 1.00 97.44 84 GLU A C 1
ATOM 685 O O . GLU A 1 84 ? 6.162 1.528 8.699 1.00 97.44 84 GLU A O 1
ATOM 690 N N . ASP A 1 85 ? 4.172 2.499 8.317 1.00 96.00 85 ASP A N 1
ATOM 691 C CA . ASP A 1 85 ? 4.679 3.857 8.109 1.00 96.00 85 ASP A CA 1
ATOM 692 C C . ASP A 1 85 ? 4.399 4.722 9.345 1.00 96.00 85 ASP A C 1
ATOM 694 O O . ASP A 1 85 ? 3.350 5.360 9.466 1.00 96.00 85 ASP A O 1
ATOM 698 N N . ASP A 1 86 ? 5.372 4.766 10.254 1.00 89.62 86 ASP A N 1
ATOM 699 C CA . ASP A 1 86 ? 5.302 5.521 11.515 1.00 89.62 86 ASP A CA 1
ATOM 700 C C . ASP A 1 86 ? 5.269 7.050 11.325 1.00 89.62 86 ASP A C 1
ATOM 702 O O . ASP A 1 86 ? 5.025 7.799 12.274 1.00 89.62 86 ASP A O 1
ATOM 706 N N . GLU A 1 87 ? 5.554 7.543 10.115 1.00 91.06 87 GLU A N 1
ATOM 707 C CA . GLU A 1 87 ? 5.553 8.978 9.810 1.00 91.06 87 GLU A CA 1
ATOM 708 C C . GLU A 1 87 ? 4.173 9.495 9.377 1.00 91.06 87 GLU A C 1
ATOM 710 O O . GLU A 1 87 ? 3.940 10.711 9.367 1.00 91.06 87 GLU A O 1
ATOM 715 N N . SER A 1 88 ? 3.256 8.594 9.017 1.00 91.56 88 SER A N 1
ATOM 716 C CA . SER A 1 88 ? 1.929 8.956 8.527 1.00 91.56 88 SER A CA 1
ATOM 717 C C . SER A 1 88 ? 0.969 9.335 9.653 1.00 91.56 88 SER A C 1
ATOM 719 O O . SER A 1 88 ? 1.001 8.800 10.757 1.00 91.56 88 SER A O 1
ATOM 721 N N . TYR A 1 89 ? 0.073 10.281 9.354 1.00 90.06 89 TYR A N 1
ATOM 722 C CA . TYR A 1 89 ? -0.922 10.765 10.318 1.00 90.06 89 TYR A CA 1
ATOM 723 C C . TYR A 1 89 ? -1.948 9.689 10.699 1.00 90.06 89 TYR A C 1
ATOM 725 O O . TYR A 1 89 ? -2.338 9.592 11.859 1.00 90.06 89 TYR A O 1
ATOM 733 N N . ASN A 1 90 ? -2.370 8.889 9.719 1.00 95.44 90 ASN A N 1
ATOM 734 C CA . ASN A 1 90 ? -3.259 7.749 9.910 1.00 95.44 90 ASN A CA 1
ATOM 735 C C . ASN A 1 90 ? -2.463 6.444 9.810 1.00 95.44 90 ASN A C 1
ATOM 737 O O . ASN A 1 90 ? -1.437 6.436 9.119 1.00 95.44 90 ASN A O 1
ATOM 741 N N . PRO A 1 91 ? -2.952 5.339 10.407 1.00 97.31 91 PRO A N 1
ATOM 742 C CA . PRO A 1 91 ? -2.364 4.024 10.202 1.00 97.31 91 PRO A CA 1
ATOM 743 C C . PRO A 1 91 ? -2.201 3.741 8.712 1.00 97.31 91 PRO A C 1
ATOM 745 O O . PRO A 1 91 ? -3.170 3.830 7.946 1.00 97.31 91 PRO A O 1
ATOM 748 N N . THR A 1 92 ? -0.957 3.511 8.311 1.00 98.06 92 THR A N 1
ATOM 749 C CA . THR A 1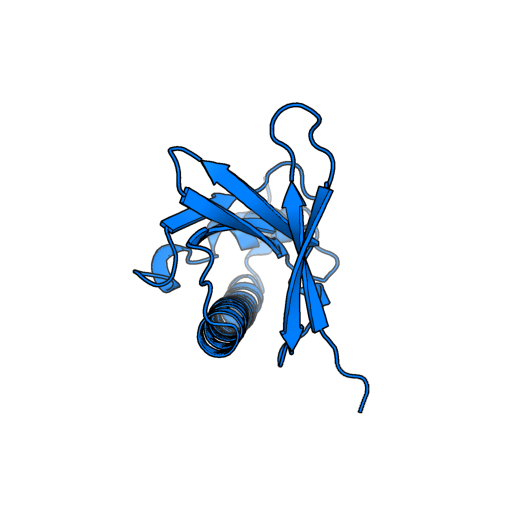 92 ? -0.529 3.438 6.919 1.00 98.06 92 THR A CA 1
ATOM 750 C C . THR A 1 92 ? 0.565 2.393 6.791 1.00 98.06 92 THR A C 1
ATOM 752 O O . THR A 1 92 ? 1.404 2.242 7.674 1.00 98.06 92 THR A O 1
ATOM 755 N N . TRP A 1 93 ? 0.572 1.685 5.670 1.00 98.50 93 TRP A N 1
ATOM 756 C CA . TRP A 1 93 ? 1.570 0.669 5.377 1.00 98.50 93 TRP A CA 1
ATOM 757 C C . TRP A 1 93 ? 2.189 0.914 4.012 1.00 98.50 93 TRP A C 1
ATOM 759 O O . TRP A 1 93 ? 1.476 1.142 3.033 1.00 98.50 93 TRP A O 1
ATOM 769 N N . LEU A 1 94 ? 3.512 0.812 3.937 1.00 98.12 94 LEU A N 1
ATOM 770 C CA . LEU A 1 94 ? 4.239 0.757 2.681 1.00 98.12 94 LEU A CA 1
ATOM 771 C C . LEU A 1 94 ? 4.205 -0.677 2.147 1.00 98.12 94 LEU A C 1
ATOM 773 O O . LEU A 1 94 ? 4.896 -1.567 2.640 1.00 98.12 94 LEU A O 1
ATOM 777 N N . VAL A 1 95 ? 3.421 -0.881 1.095 1.00 98.38 95 VAL A N 1
ATOM 778 C CA . VAL A 1 95 ? 3.356 -2.119 0.324 1.00 98.38 95 VAL A CA 1
ATOM 779 C C . VAL A 1 95 ? 4.278 -2.019 -0.880 1.00 98.38 95 VAL A C 1
ATOM 781 O O . VAL A 1 95 ? 4.250 -1.047 -1.640 1.00 98.38 95 VAL A O 1
ATOM 784 N N . ARG A 1 96 ? 5.104 -3.049 -1.068 1.00 98.25 96 ARG A N 1
ATOM 785 C CA . ARG A 1 96 ? 6.086 -3.108 -2.151 1.00 98.25 96 ARG A CA 1
ATOM 786 C C . ARG A 1 96 ? 5.845 -4.321 -3.023 1.00 98.25 96 ARG A C 1
ATOM 788 O O . ARG A 1 96 ? 5.672 -5.427 -2.516 1.00 98.25 96 ARG A O 1
ATOM 795 N N . PHE A 1 97 ? 5.833 -4.125 -4.337 1.00 98.06 97 PHE A N 1
ATOM 796 C CA . PHE A 1 97 ? 5.630 -5.200 -5.307 1.00 98.06 97 PHE A CA 1
ATOM 797 C C . PHE A 1 97 ? 6.218 -4.863 -6.677 1.00 98.06 97 PHE A C 1
ATOM 799 O O . PHE A 1 97 ? 6.474 -3.700 -6.986 1.00 98.06 97 PHE A O 1
ATOM 806 N N . ASP A 1 98 ? 6.435 -5.881 -7.509 1.00 97.50 98 ASP A N 1
ATOM 807 C CA . ASP A 1 98 ? 6.977 -5.686 -8.855 1.00 97.50 98 ASP A CA 1
ATOM 808 C C . ASP A 1 98 ? 6.041 -4.860 -9.739 1.00 97.50 98 ASP A C 1
ATOM 810 O O . ASP A 1 98 ? 4.841 -5.140 -9.830 1.00 97.50 98 ASP A O 1
ATOM 814 N N . PHE A 1 99 ? 6.609 -3.883 -10.447 1.00 97.31 99 PHE A N 1
ATOM 815 C CA . PHE A 1 99 ? 5.906 -3.196 -11.522 1.00 97.31 99 PHE A CA 1
ATOM 816 C C . PHE A 1 99 ? 5.707 -4.147 -12.706 1.00 97.31 99 PHE A C 1
ATOM 818 O O . PHE A 1 99 ? 6.664 -4.740 -13.210 1.00 97.31 99 PHE A O 1
ATOM 825 N N . LEU A 1 100 ? 4.471 -4.252 -13.188 1.00 97.06 100 LEU A N 1
ATOM 826 C CA . LEU A 1 100 ? 4.129 -5.079 -14.340 1.00 97.06 100 LEU A CA 1
ATOM 827 C C . LEU A 1 100 ? 4.025 -4.198 -15.589 1.00 97.06 100 LEU A C 1
ATOM 829 O O . LEU A 1 100 ? 3.292 -3.220 -15.599 1.00 97.06 100 LEU A O 1
ATOM 833 N N . GLU A 1 101 ? 4.750 -4.555 -16.653 1.00 94.81 101 GLU A N 1
ATOM 834 C CA . GLU A 1 101 ? 4.704 -3.825 -17.937 1.00 94.81 101 GLU A CA 1
ATOM 835 C C . GLU A 1 101 ? 3.404 -4.081 -18.728 1.00 94.81 101 GLU A C 1
ATOM 837 O O . GLU A 1 101 ? 3.143 -3.404 -19.718 1.00 94.81 101 GLU A O 1
ATOM 842 N N . ASP A 1 102 ? 2.613 -5.086 -18.338 1.00 97.31 102 ASP A N 1
ATOM 843 C CA . ASP A 1 102 ? 1.281 -5.325 -18.895 1.00 97.31 102 ASP A CA 1
ATOM 844 C C . ASP A 1 102 ? 0.245 -4.522 -18.101 1.00 97.31 102 ASP A C 1
ATOM 846 O O . ASP A 1 102 ? 0.011 -4.801 -16.922 1.00 97.31 102 ASP A O 1
ATOM 850 N N . ASP A 1 103 ? -0.375 -3.537 -18.757 1.00 94.56 103 ASP A N 1
ATOM 851 C CA . ASP A 1 103 ? -1.288 -2.590 -18.107 1.00 94.56 103 ASP A CA 1
ATOM 852 C C . ASP A 1 103 ? -2.477 -3.286 -17.427 1.00 94.56 103 ASP A C 1
ATOM 854 O O . ASP A 1 103 ? -2.887 -2.899 -16.334 1.00 94.56 103 ASP A O 1
ATOM 858 N N . VAL A 1 104 ? -3.014 -4.345 -18.043 1.00 96.31 104 VAL A N 1
ATOM 859 C CA . VAL A 1 104 ? -4.167 -5.088 -17.512 1.00 96.31 104 VAL A CA 1
ATOM 860 C C . VAL A 1 104 ? -3.773 -5.875 -16.265 1.00 96.31 104 VAL A C 1
ATOM 862 O O . VAL A 1 104 ? -4.522 -5.906 -15.285 1.00 96.31 104 VAL A O 1
ATOM 865 N N . ALA A 1 105 ? -2.600 -6.506 -16.277 1.00 97.62 105 ALA A N 1
ATOM 866 C CA . ALA A 1 105 ? -2.067 -7.213 -15.122 1.00 97.62 105 ALA A CA 1
ATOM 867 C C . ALA A 1 105 ? -1.741 -6.246 -13.974 1.00 97.62 105 ALA A C 1
ATOM 869 O O . ALA A 1 105 ? -2.058 -6.545 -12.823 1.00 97.62 105 ALA A O 1
ATOM 870 N N . MET A 1 106 ? -1.162 -5.081 -14.281 1.00 97.50 106 MET A N 1
ATOM 871 C CA . MET A 1 106 ? -0.850 -4.050 -13.291 1.00 97.50 106 MET A CA 1
ATOM 872 C C . MET A 1 106 ? -2.121 -3.482 -12.647 1.00 97.50 106 MET A C 1
ATOM 874 O O . MET A 1 106 ? -2.225 -3.431 -11.422 1.00 97.50 106 MET A O 1
ATOM 878 N N . GLU A 1 107 ? -3.127 -3.140 -13.456 1.00 97.50 107 GLU A N 1
ATOM 879 C CA . GLU A 1 107 ? -4.434 -2.689 -12.972 1.00 97.50 107 GLU A CA 1
ATOM 880 C C . GLU A 1 107 ? -5.114 -3.747 -12.098 1.00 97.50 107 GLU A C 1
ATOM 882 O O . GLU A 1 107 ? -5.626 -3.438 -11.018 1.00 97.50 107 GLU A O 1
ATOM 887 N N . SER A 1 108 ? -5.091 -5.010 -12.532 1.00 97.50 108 SER A N 1
ATOM 888 C CA . SER A 1 108 ? -5.663 -6.121 -11.765 1.00 97.50 108 SER A CA 1
ATOM 889 C C . SER A 1 108 ? -4.979 -6.268 -10.406 1.00 97.50 108 SER A C 1
ATOM 891 O O . SER A 1 108 ? -5.665 -6.428 -9.397 1.00 97.50 108 SER A O 1
ATOM 893 N N . LYS A 1 109 ? -3.646 -6.151 -10.366 1.00 98.00 109 LYS A N 1
ATOM 894 C CA . LYS A 1 109 ? -2.850 -6.258 -9.140 1.00 98.00 109 LYS A CA 1
ATOM 895 C C . LYS A 1 109 ? -3.136 -5.120 -8.157 1.00 98.00 109 LYS A C 1
ATOM 897 O O . LYS A 1 109 ? -3.355 -5.392 -6.980 1.00 98.00 109 LYS A O 1
ATOM 902 N N . LEU A 1 110 ? -3.215 -3.875 -8.634 1.00 97.62 110 LEU A N 1
ATOM 903 C CA . LEU A 1 110 ? -3.598 -2.718 -7.807 1.00 97.62 110 LEU A CA 1
ATOM 904 C C . LEU A 1 110 ? -4.980 -2.920 -7.177 1.00 97.62 110 LEU A C 1
ATOM 906 O O . LEU A 1 110 ? -5.169 -2.773 -5.973 1.00 97.62 110 LEU A O 1
ATOM 910 N N . ASN A 1 111 ? -5.957 -3.322 -7.990 1.00 97.69 111 ASN A N 1
ATOM 911 C CA . ASN A 1 111 ? -7.313 -3.565 -7.511 1.00 97.69 111 ASN A CA 1
ATOM 912 C C . ASN A 1 111 ? -7.390 -4.738 -6.525 1.00 97.69 111 ASN A C 1
ATOM 914 O O . ASN A 1 111 ? -8.194 -4.700 -5.594 1.00 97.69 111 ASN A O 1
ATOM 918 N N . GLU A 1 112 ? -6.577 -5.776 -6.704 1.00 98.00 112 GLU A N 1
ATOM 919 C CA . GLU A 1 112 ? -6.495 -6.890 -5.762 1.00 98.00 112 GLU A CA 1
ATOM 920 C C . GLU A 1 112 ? -5.924 -6.451 -4.408 1.00 98.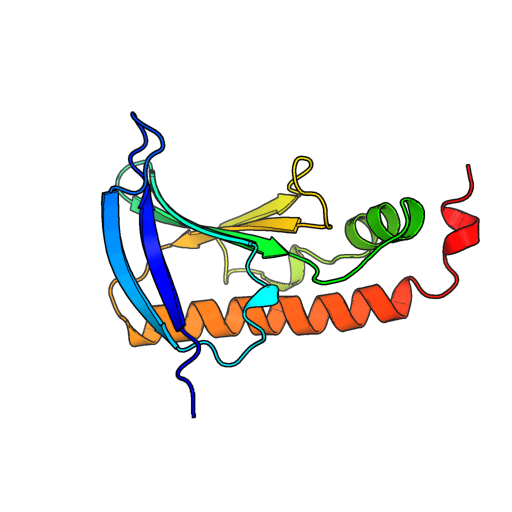00 112 GLU A C 1
ATOM 922 O O . GLU A 1 112 ? -6.539 -6.736 -3.380 1.00 98.00 112 GLU A O 1
ATOM 927 N N . ILE A 1 113 ? -4.823 -5.696 -4.400 1.00 98.38 113 ILE A N 1
ATOM 928 C CA . ILE A 1 113 ? -4.205 -5.161 -3.176 1.00 98.38 113 ILE A CA 1
ATOM 929 C C . ILE A 1 113 ? -5.194 -4.263 -2.417 1.00 98.38 113 ILE A C 1
ATOM 931 O O . ILE A 1 113 ? -5.396 -4.441 -1.212 1.00 98.38 113 ILE A O 1
ATOM 935 N N . LEU A 1 114 ? -5.885 -3.359 -3.120 1.00 97.81 114 LEU A N 1
ATOM 936 C CA . LEU A 1 114 ? -6.894 -2.477 -2.522 1.00 97.81 114 LEU A CA 1
ATOM 937 C C . LEU A 1 114 ? -8.109 -3.233 -1.988 1.00 97.81 114 LEU A C 1
ATOM 939 O O . LEU A 1 114 ? -8.657 -2.864 -0.947 1.00 97.81 114 LEU A O 1
ATOM 943 N N . ARG A 1 115 ? -8.532 -4.307 -2.666 1.00 97.94 115 ARG A N 1
ATOM 944 C CA . ARG A 1 115 ? -9.594 -5.188 -2.170 1.00 97.94 115 ARG A CA 1
ATOM 945 C C . ARG A 1 115 ? -9.203 -5.795 -0.828 1.00 97.94 115 ARG A C 1
ATOM 947 O O . ARG A 1 115 ? -9.986 -5.715 0.115 1.00 97.94 115 ARG A O 1
ATOM 954 N N . MET A 1 116 ? -8.009 -6.386 -0.757 1.00 98.31 116 MET A N 1
ATOM 955 C CA . MET A 1 116 ? -7.494 -7.052 0.444 1.00 98.31 116 MET A CA 1
ATOM 956 C C . MET A 1 116 ? -7.372 -6.061 1.600 1.00 98.31 116 MET A C 1
ATOM 958 O O . MET A 1 116 ? -7.870 -6.332 2.689 1.00 98.31 116 MET A O 1
ATOM 962 N N . HIS A 1 117 ? -6.837 -4.870 1.325 1.00 98.25 117 HIS A N 1
ATOM 963 C CA . HIS A 1 117 ? -6.763 -3.789 2.302 1.00 98.25 117 HIS A CA 1
ATOM 964 C C . HIS A 1 117 ? -8.145 -3.351 2.798 1.00 98.25 117 HIS A C 1
ATOM 966 O O . HIS A 1 117 ? -8.392 -3.286 3.997 1.00 98.25 117 HIS A O 1
ATOM 972 N N . SER A 1 118 ? -9.089 -3.099 1.886 1.00 97.75 118 SER A N 1
ATOM 973 C CA . SER A 1 118 ? -10.445 -2.672 2.245 1.00 97.75 118 SER A CA 1
ATOM 974 C C . SER A 1 118 ? -11.192 -3.718 3.078 1.00 97.75 118 SER A C 1
ATOM 976 O O . SER A 1 118 ? -11.964 -3.364 3.972 1.00 97.75 118 SER A O 1
ATOM 978 N N . GLU A 1 119 ? -11.013 -5.002 2.767 1.00 97.94 119 GLU A N 1
ATOM 979 C CA . GLU A 1 119 ? -11.604 -6.108 3.521 1.00 97.94 119 GLU A CA 1
ATOM 980 C C . GLU A 1 119 ? -10.993 -6.221 4.919 1.00 97.94 119 GLU A C 1
ATOM 982 O O . GLU A 1 119 ? -11.743 -6.306 5.896 1.00 97.94 119 GLU A O 1
ATOM 987 N N . GLU A 1 120 ? -9.666 -6.146 5.032 1.00 98.19 120 GLU A N 1
ATOM 988 C CA . GLU A 1 120 ? -8.997 -6.246 6.328 1.00 98.19 120 GLU A CA 1
ATOM 989 C C . GLU A 1 120 ? -9.241 -5.021 7.203 1.00 98.19 120 GLU A C 1
ATOM 991 O O . GLU A 1 120 ? -9.541 -5.169 8.382 1.00 98.19 120 GLU A O 1
ATOM 996 N N . LEU A 1 121 ? -9.272 -3.811 6.643 1.00 97.50 121 LEU A N 1
ATOM 997 C CA . LEU A 1 121 ? -9.654 -2.629 7.414 1.00 97.50 121 LEU A CA 1
ATOM 998 C C . LEU A 1 121 ? -11.056 -2.743 8.001 1.00 97.50 121 LEU A C 1
ATOM 1000 O O . LEU A 1 121 ? -11.268 -2.394 9.159 1.00 97.50 121 LEU A O 1
ATOM 1004 N N . LYS A 1 122 ? -12.028 -3.266 7.248 1.00 97.06 122 LYS A N 1
ATOM 1005 C CA . LYS A 1 122 ? -13.376 -3.498 7.793 1.00 97.06 122 LYS A CA 1
ATOM 1006 C C . LYS A 1 122 ? -13.349 -4.503 8.942 1.00 97.06 122 LYS A C 1
ATOM 1008 O O . LYS A 1 122 ? -14.075 -4.321 9.916 1.00 97.06 122 LYS A O 1
ATOM 1013 N N . ASN A 1 123 ? -12.530 -5.545 8.829 1.00 97.31 123 ASN A N 1
ATOM 1014 C CA . ASN A 1 123 ? -12.346 -6.560 9.860 1.00 97.31 123 ASN A CA 1
ATOM 1015 C C . ASN A 1 123 ? -11.712 -5.966 11.129 1.00 97.31 123 ASN A C 1
ATOM 1017 O O . ASN A 1 123 ? -12.261 -6.111 12.220 1.00 97.31 123 ASN A O 1
ATOM 1021 N N . VAL A 1 124 ? -10.604 -5.242 10.978 1.00 97.44 124 VAL A N 1
ATOM 1022 C CA . VAL A 1 124 ? -9.880 -4.558 12.056 1.00 97.44 124 VAL A CA 1
ATOM 1023 C C . VAL A 1 124 ? -10.777 -3.550 12.763 1.00 97.44 124 VAL A C 1
ATOM 1025 O O . VAL A 1 124 ? -10.958 -3.637 13.974 1.00 97.44 124 VAL A O 1
ATOM 1028 N N . LEU A 1 125 ? -11.417 -2.645 12.018 1.00 95.88 125 LEU A N 1
ATOM 1029 C CA . LEU A 1 125 ? -12.287 -1.616 12.591 1.00 95.88 125 LEU A CA 1
ATOM 1030 C C . LEU A 1 125 ? -13.501 -2.202 13.322 1.00 95.88 125 LEU A C 1
ATOM 1032 O O . LEU A 1 125 ? -14.040 -1.558 14.219 1.00 95.88 125 LEU A O 1
ATOM 1036 N N . GLU A 1 126 ? -13.953 -3.404 12.961 1.00 96.50 126 GLU A N 1
ATOM 1037 C CA . GLU A 1 126 ? -14.979 -4.116 13.724 1.00 96.50 126 GLU A CA 1
ATOM 1038 C C . GLU A 1 126 ? -14.405 -4.745 14.999 1.00 96.50 126 GLU A C 1
ATOM 1040 O O . GLU A 1 126 ? -15.019 -4.626 16.058 1.00 96.50 126 GLU A O 1
ATOM 1045 N N . LYS A 1 127 ? -13.229 -5.379 14.915 1.00 95.62 127 LYS A N 1
ATOM 1046 C CA . LYS A 1 127 ? -12.559 -6.044 16.044 1.00 95.62 127 LYS A CA 1
ATOM 1047 C C . LYS A 1 127 ? -12.184 -5.074 17.162 1.00 95.62 127 LYS A C 1
ATOM 1049 O O . LYS A 1 127 ? -12.411 -5.392 18.323 1.00 95.62 127 LYS A O 1
ATOM 1054 N N . ILE A 1 128 ? -11.673 -3.889 16.821 1.00 95.50 128 ILE A N 1
ATOM 1055 C CA . ILE A 1 128 ? -11.197 -2.912 17.816 1.00 95.50 128 ILE A CA 1
ATOM 1056 C C . ILE A 1 128 ? -12.328 -2.224 18.591 1.00 95.50 128 ILE A C 1
ATOM 1058 O O . ILE A 1 128 ? -12.081 -1.512 19.570 1.00 95.50 128 ILE A O 1
ATOM 1062 N N . LYS A 1 129 ? -13.592 -2.428 18.196 1.00 93.25 129 LYS A N 1
ATOM 1063 C CA . LYS A 1 129 ? -14.743 -1.869 18.912 1.00 93.25 129 LYS A CA 1
ATOM 1064 C C . LYS A 1 129 ? -14.793 -2.415 20.334 1.00 93.25 129 LYS A C 1
ATOM 1066 O O . LYS A 1 129 ? -15.104 -3.578 20.565 1.00 93.25 129 LYS A O 1
ATOM 1071 N N . GLY A 1 130 ? -14.570 -1.527 21.298 1.00 87.19 130 GLY A N 1
ATOM 1072 C CA . GLY A 1 130 ? -14.588 -1.870 22.720 1.00 87.19 130 GLY A CA 1
ATOM 1073 C C . GLY A 1 130 ? -13.239 -2.316 23.284 1.00 87.19 130 GLY A C 1
ATOM 1074 O O . GLY A 1 130 ? -13.189 -2.636 24.466 1.00 87.19 130 GLY A O 1
ATOM 1075 N N . MET A 1 131 ? -12.157 -2.274 22.497 1.00 91.94 131 MET A N 1
ATOM 1076 C CA . MET A 1 131 ? -10.795 -2.542 22.982 1.00 91.94 131 MET A CA 1
ATOM 1077 C C . MET A 1 131 ? -10.164 -1.339 23.709 1.00 91.94 131 MET A C 1
ATOM 1079 O O . MET A 1 131 ? -9.066 -1.460 24.230 1.00 91.94 131 MET A O 1
ATOM 1083 N N . GLU A 1 132 ? -10.851 -0.191 23.822 1.00 88.81 132 GLU A N 1
ATOM 1084 C CA . GLU A 1 132 ? -10.322 1.042 24.448 1.00 88.81 132 GLU A CA 1
ATOM 1085 C C . GLU A 1 132 ? -9.700 0.814 25.840 1.00 88.81 132 GLU A C 1
ATOM 1087 O O . GLU A 1 132 ? -8.697 1.442 26.174 1.00 88.81 132 GLU A O 1
ATOM 1092 N N . GLU A 1 133 ? -10.259 -0.088 26.655 1.00 87.81 133 GLU A N 1
ATOM 1093 C CA . GLU A 1 133 ? -9.716 -0.393 27.987 1.00 87.81 133 GLU A CA 1
ATOM 1094 C C . GLU A 1 133 ? -8.347 -1.091 27.944 1.00 87.81 133 GLU A C 1
ATOM 1096 O O . GLU A 1 133 ? -7.547 -0.884 28.853 1.00 87.81 133 GLU A O 1
ATOM 1101 N N . GLU A 1 134 ? -8.051 -1.866 26.897 1.00 88.69 134 GLU A N 1
ATOM 1102 C CA . GLU A 1 134 ? -6.775 -2.583 26.727 1.00 88.69 134 GLU A CA 1
ATOM 1103 C C . GLU A 1 134 ? -5.616 -1.629 26.403 1.00 88.69 134 GLU A C 1
ATOM 1105 O O . GLU A 1 134 ? -4.464 -1.902 26.735 1.00 88.69 134 GLU A O 1
ATOM 1110 N N . TYR A 1 135 ? -5.945 -0.470 25.830 1.00 87.50 135 TYR A N 1
ATOM 1111 C CA . TYR A 1 135 ? -5.005 0.575 25.419 1.00 87.50 135 TYR A CA 1
ATOM 1112 C C . TYR A 1 135 ? -4.966 1.756 26.393 1.00 87.50 135 TYR A C 1
ATOM 1114 O O . TYR A 1 135 ? -4.291 2.762 26.159 1.00 87.50 135 TYR A O 1
ATOM 1122 N N . ARG A 1 136 ? -5.699 1.655 27.504 1.00 76.50 136 ARG A N 1
ATOM 1123 C CA . ARG A 1 136 ? -5.728 2.676 28.543 1.00 76.50 136 ARG A CA 1
ATOM 1124 C C 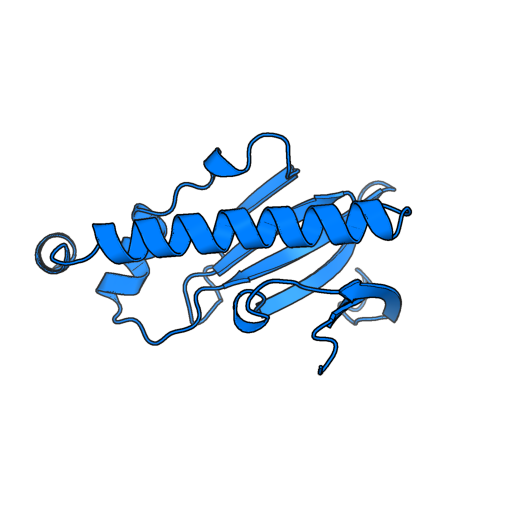. ARG A 1 136 ? -4.535 2.482 29.479 1.00 76.50 136 ARG A C 1
ATOM 1126 O O . ARG A 1 136 ? -4.607 1.704 30.428 1.00 76.50 136 ARG A O 1
ATOM 1133 N N . VAL A 1 137 ? -3.442 3.186 29.185 1.00 62.19 137 VAL A N 1
ATOM 1134 C CA . VAL A 1 137 ? -2.232 3.247 30.030 1.00 62.19 137 VAL A CA 1
ATOM 1135 C C . VAL A 1 137 ? -2.488 4.026 31.320 1.00 62.19 137 VAL A C 1
ATOM 1137 O O . VAL A 1 137 ? -3.151 5.089 31.258 1.00 62.19 137 VAL A O 1
#

Radius of gyration: 15.96 Å; chains: 1; bounding box: 38×28×49 Å

Secondary structure (DSSP, 8-state):
----EEEEEEEPTTT--EEEEEEEEE-SS-GGGEEEEEEEEETTEEEEEEEEE--S---HHHHHHHHHH--GGGGGGG-SEEEE-TTSSS-EEEEEEEPPSSHHHHHHHHHHHHHHHHHHHHHHHHHTTTGGGTT--

pLDDT: mean 93.17, std 8.4, range [43.44, 98.5]

Sequence (137 aa):
MDDMGVVIMEKDPKTGLLSRELGSYHINYDLNLIDKIFVTFENGEKIVNEYLTTPGEFKDWEFNAIYDTYDMEIYGDTILSMEEDDESYNPTWLVRFDFLEDDVAMESKLNEILRMHSEELKNVLEKIKGMEEEYRV

Foldseek 3Di:
DPQDKDWEFAQDPVPRDGDGTLDIAGEPDDPVQWPDWYWYQDPNFTKIWTKGFDPDDDDPLLQVLLVVQFDPCLCPPLFPDKDWDPPDPTTIITTMHGDDSDRVVNNVSVNVVRVSSVVRSVVSVVVCVPCSVVSPD